Protein AF-A0A2S9I724-F1 (afdb_monomer_lite)

pLDDT: mean 79.84, std 18.42, range [38.12, 97.69]

Secondary structure (DSSP, 8-state):
----------TT---------------EEGGGTTEETTSHHHHHHHHHHHHHHHHHHHHHHHHHHHHHHHHHHTTPPPSSPPSS-HHHHHHHHHHHHTT--HHHHHHHTT--HHHHHHHHHHHH-TT---

Structure (mmCIF, N/CA/C/O backbone):
data_AF-A0A2S9I724-F1
#
_entry.id   AF-A0A2S9I724-F1
#
loop_
_atom_site.group_PDB
_atom_site.id
_atom_site.type_symbol
_atom_site.label_atom_id
_atom_site.label_alt_id
_atom_site.label_comp_id
_atom_site.label_asym_id
_atom_site.label_entity_id
_atom_site.label_seq_id
_atom_site.pdbx_PDB_ins_code
_atom_site.Cartn_x
_atom_site.Cartn_y
_atom_site.Cartn_z
_atom_site.occupancy
_atom_site.B_iso_or_equiv
_atom_site.auth_seq_id
_atom_site.auth_comp_id
_atom_site.auth_asym_id
_atom_site.auth_atom_id
_atom_site.pdbx_PDB_model_num
ATOM 1 N N . MET A 1 1 ? 25.146 -3.369 14.405 1.00 38.12 1 MET A N 1
ATOM 2 C CA . MET A 1 1 ? 24.848 -4.054 13.124 1.00 38.12 1 MET A CA 1
ATOM 3 C C . MET A 1 1 ? 24.434 -5.497 13.399 1.00 38.12 1 MET A C 1
ATOM 5 O O . MET A 1 1 ? 25.282 -6.306 13.752 1.00 38.12 1 MET A O 1
ATOM 9 N N . ARG A 1 2 ? 23.137 -5.827 13.327 1.00 38.75 2 ARG A N 1
ATOM 10 C CA . ARG A 1 2 ? 22.658 -7.207 13.529 1.00 38.75 2 ARG A CA 1
ATOM 11 C C . ARG A 1 2 ? 22.762 -7.972 12.205 1.00 38.75 2 ARG A C 1
ATOM 13 O O . ARG A 1 2 ? 22.080 -7.621 11.250 1.00 38.75 2 ARG A O 1
ATOM 20 N N . ARG A 1 3 ? 23.627 -8.993 12.152 1.00 43.59 3 ARG A N 1
ATOM 21 C CA . ARG A 1 3 ? 23.709 -9.961 11.045 1.00 43.59 3 ARG A CA 1
ATOM 22 C C . ARG A 1 3 ? 22.379 -10.716 10.966 1.00 43.59 3 ARG A C 1
ATOM 24 O O . ARG A 1 3 ? 22.058 -11.480 11.872 1.00 43.59 3 ARG A O 1
ATOM 31 N N . GLY A 1 4 ? 21.597 -10.459 9.922 1.00 41.62 4 GLY A N 1
ATOM 32 C CA . GLY A 1 4 ? 20.401 -11.238 9.617 1.00 41.62 4 GLY A CA 1
ATOM 33 C C . GLY A 1 4 ? 20.806 -12.615 9.100 1.00 41.62 4 GLY A C 1
ATOM 34 O O . GLY A 1 4 ? 21.529 -12.711 8.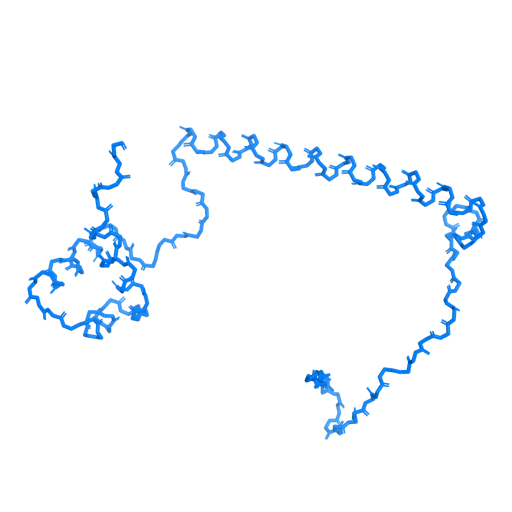114 1.00 41.62 4 GLY A O 1
ATOM 35 N N . TYR A 1 5 ? 20.360 -13.673 9.771 1.00 44.31 5 TYR A N 1
ATOM 36 C CA . TYR A 1 5 ? 20.476 -15.044 9.281 1.00 44.31 5 TYR A CA 1
ATOM 37 C C . TYR A 1 5 ? 19.108 -15.466 8.747 1.00 44.31 5 TYR A C 1
ATOM 39 O O . TYR A 1 5 ? 18.130 -15.465 9.493 1.00 44.31 5 TYR A O 1
ATOM 47 N N . LEU A 1 6 ? 19.033 -15.820 7.465 1.00 48.34 6 LEU A N 1
ATOM 48 C CA . LEU A 1 6 ? 17.847 -16.423 6.862 1.00 48.34 6 LEU A CA 1
ATOM 49 C C . LEU A 1 6 ? 18.029 -17.946 6.903 1.00 48.34 6 LEU A C 1
ATOM 51 O O . LEU A 1 6 ? 18.913 -18.498 6.250 1.00 48.34 6 LEU A O 1
ATOM 55 N N . LEU A 1 7 ? 17.237 -18.619 7.739 1.00 41.03 7 LEU A N 1
ATOM 56 C CA . LEU A 1 7 ? 17.224 -20.076 7.864 1.00 41.03 7 LEU A CA 1
ATOM 57 C C . LEU A 1 7 ? 16.339 -20.661 6.758 1.00 41.03 7 LEU A C 1
ATOM 59 O O . LEU A 1 7 ? 15.123 -20.722 6.908 1.00 41.03 7 LEU A O 1
ATOM 63 N N . ALA A 1 8 ? 16.941 -21.114 5.661 1.00 48.66 8 ALA A N 1
ATOM 64 C CA . ALA A 1 8 ? 16.270 -22.010 4.725 1.00 48.66 8 ALA A CA 1
ATOM 65 C C . ALA A 1 8 ? 16.556 -23.463 5.140 1.00 48.66 8 ALA A C 1
ATOM 67 O O . ALA A 1 8 ? 17.709 -23.891 5.185 1.00 48.66 8 ALA A O 1
ATOM 68 N N . SER A 1 9 ? 15.502 -24.205 5.485 1.00 42.81 9 SER A N 1
ATOM 69 C CA . SER A 1 9 ? 15.565 -25.626 5.834 1.00 42.81 9 SER A CA 1
ATOM 70 C C . SER A 1 9 ? 15.381 -26.464 4.573 1.00 42.81 9 SER A C 1
ATOM 72 O O . SER A 1 9 ? 14.294 -26.476 4.005 1.00 42.81 9 SER A O 1
ATOM 74 N N . GLN A 1 10 ? 16.420 -27.179 4.144 1.00 49.91 10 GLN A N 1
ATOM 75 C CA . GLN A 1 10 ? 16.261 -28.342 3.273 1.00 49.91 10 GLN A CA 1
ATOM 76 C C . GLN A 1 10 ? 17.093 -29.501 3.834 1.00 49.91 10 GLN A C 1
ATOM 78 O O . GLN A 1 10 ? 18.269 -29.334 4.150 1.00 49.91 10 GLN A O 1
ATOM 83 N N . ASN A 1 11 ? 16.457 -30.667 3.987 1.00 46.72 11 ASN A N 1
ATOM 84 C CA . ASN A 1 11 ? 17.057 -31.937 4.419 1.00 46.72 11 ASN A CA 1
ATOM 85 C C . ASN A 1 11 ? 17.754 -31.940 5.794 1.00 46.72 11 ASN A C 1
ATOM 87 O O . ASN A 1 11 ? 18.842 -32.492 5.945 1.00 46.72 11 ASN A O 1
ATOM 91 N N . GLY A 1 12 ? 17.126 -31.345 6.816 1.00 51.19 12 GLY A N 1
ATOM 92 C CA . GLY A 1 12 ? 17.450 -31.606 8.231 1.00 51.19 12 GLY A CA 1
ATOM 93 C C . GLY A 1 12 ? 18.840 -31.170 8.720 1.00 51.19 12 GLY A C 1
ATOM 94 O O . GLY A 1 12 ? 19.155 -31.355 9.892 1.00 51.19 12 GLY A O 1
ATOM 95 N N . LYS A 1 13 ? 19.668 -30.554 7.870 1.00 43.78 13 LYS A N 1
ATOM 96 C CA . LYS A 1 13 ? 20.995 -30.036 8.225 1.00 43.78 13 LYS A CA 1
ATOM 97 C C . LYS A 1 13 ? 20.995 -28.514 8.092 1.00 43.78 13 LYS A C 1
ATOM 99 O O . LYS A 1 13 ? 20.861 -27.971 6.999 1.00 43.78 13 LYS A O 1
ATOM 104 N N . LYS A 1 14 ? 21.148 -27.802 9.215 1.00 42.75 14 LYS A N 1
ATOM 105 C CA . LYS A 1 14 ? 21.319 -26.340 9.236 1.00 42.75 14 LYS A CA 1
ATOM 106 C C . LYS A 1 14 ? 22.714 -25.979 8.710 1.00 42.75 14 LYS A C 1
ATOM 108 O O . LYS A 1 14 ? 23.644 -25.813 9.492 1.00 42.75 14 LYS A O 1
ATOM 113 N N . GLN A 1 15 ? 22.878 -25.861 7.393 1.00 53.09 15 GLN A N 1
ATOM 114 C CA . GLN A 1 15 ? 24.088 -25.283 6.802 1.00 53.09 15 GLN A CA 1
ATOM 115 C C . GLN A 1 15 ? 23.904 -23.767 6.643 1.00 53.09 15 GLN A C 1
ATOM 117 O O . GLN A 1 15 ? 23.194 -23.303 5.752 1.00 53.09 15 GLN A O 1
ATOM 122 N N . GLY A 1 16 ? 24.558 -22.982 7.501 1.00 43.94 16 GLY A N 1
ATOM 123 C CA . GLY A 1 16 ? 24.696 -21.541 7.303 1.00 43.94 16 GLY A CA 1
ATOM 124 C C . GLY A 1 16 ? 25.626 -21.270 6.125 1.00 43.94 16 GLY A C 1
ATOM 125 O O . GLY A 1 16 ? 26.841 -21.248 6.295 1.00 43.94 16 GLY A O 1
ATOM 126 N N . ARG A 1 17 ? 25.077 -21.089 4.921 1.00 51.09 17 ARG A N 1
ATOM 127 C CA . ARG A 1 17 ? 25.855 -20.578 3.789 1.00 51.09 17 ARG A CA 1
ATOM 128 C C . ARG A 1 17 ? 25.886 -19.058 3.885 1.00 51.09 17 ARG A C 1
ATOM 130 O O . ARG A 1 17 ? 24.862 -18.399 3.736 1.00 51.09 17 ARG A O 1
ATOM 137 N N . THR A 1 18 ? 27.061 -18.509 4.166 1.00 55.97 18 THR A N 1
ATOM 138 C CA . THR A 1 18 ? 27.340 -17.095 3.929 1.00 55.97 18 THR A CA 1
ATOM 139 C C . THR A 1 18 ? 27.139 -16.825 2.438 1.00 55.97 18 THR A C 1
ATOM 141 O O . THR A 1 18 ? 27.606 -17.588 1.590 1.00 55.97 18 THR A O 1
ATOM 144 N N . CYS A 1 19 ? 26.393 -15.775 2.099 1.00 51.44 19 CYS A N 1
ATOM 145 C CA . CYS A 1 19 ? 26.298 -15.303 0.725 1.00 51.44 19 CYS A CA 1
ATOM 146 C C . CYS A 1 19 ? 27.706 -14.893 0.269 1.00 51.44 19 CYS A C 1
ATOM 148 O O . CYS A 1 19 ? 28.250 -13.881 0.711 1.00 51.44 19 CYS A O 1
ATOM 150 N N . ARG A 1 20 ? 28.330 -15.731 -0.563 1.00 55.19 20 ARG A N 1
ATOM 151 C CA . ARG A 1 20 ? 29.563 -15.391 -1.274 1.00 55.19 20 ARG A CA 1
ATOM 152 C C . ARG A 1 20 ? 29.224 -14.205 -2.188 1.00 55.19 20 ARG A C 1
ATOM 154 O O . ARG A 1 20 ? 28.181 -14.282 -2.841 1.00 55.19 20 ARG A O 1
ATOM 161 N N . PRO A 1 21 ? 30.023 -13.124 -2.237 1.00 49.59 21 PRO A N 1
ATOM 162 C CA . PRO A 1 21 ? 29.800 -12.080 -3.227 1.00 49.59 21 PRO A CA 1
ATOM 163 C C . PRO A 1 21 ? 29.902 -12.746 -4.599 1.00 49.59 21 PRO A C 1
ATOM 165 O O . PRO A 1 21 ? 30.939 -13.318 -4.941 1.00 49.59 21 PRO A O 1
ATOM 168 N N . ALA A 1 22 ? 28.783 -12.783 -5.322 1.00 54.41 22 ALA A N 1
ATOM 169 C CA . ALA A 1 22 ? 28.771 -13.264 -6.689 1.00 54.41 22 ALA A CA 1
ATOM 170 C C . ALA A 1 22 ? 29.719 -12.369 -7.495 1.00 54.41 22 ALA A C 1
ATOM 172 O O . ALA A 1 22 ? 29.687 -11.145 -7.357 1.00 54.41 22 ALA A O 1
ATOM 173 N N . GLY A 1 23 ? 30.599 -12.996 -8.277 1.00 57.78 23 GLY A N 1
ATOM 174 C CA . GLY A 1 23 ? 31.406 -12.293 -9.267 1.00 57.78 23 GLY A CA 1
ATOM 175 C C . GLY A 1 23 ? 30.521 -11.541 -10.263 1.00 57.78 23 GLY A C 1
ATOM 176 O O . GLY A 1 23 ? 29.301 -11.700 -10.270 1.00 57.78 23 GLY A O 1
ATOM 177 N N . GLN A 1 24 ? 31.153 -10.704 -11.082 1.00 53.56 24 GLN A N 1
ATOM 178 C CA . GLN A 1 24 ? 30.493 -9.897 -12.109 1.00 53.56 24 GLN A CA 1
ATOM 179 C C . GLN A 1 24 ? 29.546 -10.775 -12.940 1.00 53.56 24 GLN A C 1
ATOM 181 O O . GLN A 1 24 ? 29.986 -11.709 -13.606 1.00 53.56 24 GLN A O 1
ATOM 186 N N . ALA A 1 25 ? 28.243 -10.514 -12.831 1.00 65.94 25 ALA A N 1
ATOM 187 C CA . ALA A 1 25 ? 27.233 -11.192 -13.625 1.00 65.94 25 ALA A CA 1
ATOM 188 C C . ALA A 1 25 ? 27.121 -10.479 -14.975 1.00 65.94 25 ALA A C 1
ATOM 190 O O . ALA A 1 25 ? 26.886 -9.270 -15.036 1.00 65.94 25 ALA A O 1
ATOM 191 N N . GLU A 1 26 ? 27.309 -11.233 -16.050 1.00 64.62 26 GLU A N 1
ATOM 192 C CA . GLU A 1 26 ? 27.097 -10.767 -17.415 1.00 64.62 26 GLU A CA 1
ATOM 193 C C . GLU A 1 26 ? 25.622 -10.970 -17.778 1.00 64.62 26 GLU A C 1
ATOM 195 O O . GLU A 1 26 ? 25.070 -12.054 -17.572 1.00 64.62 26 GLU A O 1
ATOM 200 N N . LEU A 1 27 ? 24.956 -9.908 -18.242 1.00 75.12 27 LEU A N 1
ATOM 201 C CA . LEU A 1 27 ? 23.529 -9.919 -18.561 1.00 75.12 27 LEU A CA 1
ATOM 202 C C . LEU A 1 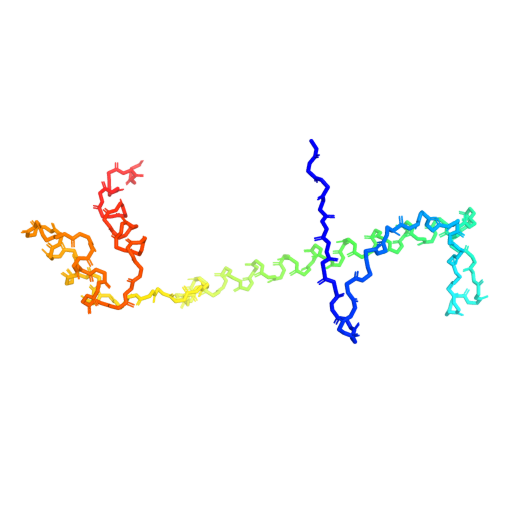27 ? 23.368 -9.754 -20.074 1.00 75.12 27 LEU A C 1
ATOM 204 O O . LEU A 1 27 ? 23.540 -8.659 -20.603 1.00 75.12 27 LEU A O 1
ATOM 208 N N . SER A 1 28 ? 23.019 -10.837 -20.766 1.00 81.06 28 SER A N 1
ATOM 209 C CA . SER A 1 28 ? 22.715 -10.813 -22.200 1.00 81.06 28 SER A CA 1
ATOM 210 C C . SER A 1 28 ? 21.219 -11.001 -22.428 1.00 81.06 28 SER A C 1
ATOM 212 O O . SER A 1 28 ? 20.600 -11.920 -21.883 1.00 81.06 28 SER A O 1
ATOM 214 N N . CYS A 1 29 ? 20.623 -10.124 -23.236 1.00 77.75 29 CYS A N 1
ATOM 215 C CA . CYS A 1 29 ? 19.230 -10.250 -23.643 1.00 77.75 29 CYS A CA 1
ATOM 216 C C . CYS A 1 29 ? 19.136 -11.012 -24.969 1.00 77.75 29 CYS A C 1
ATOM 218 O O . CYS A 1 29 ? 19.367 -10.454 -26.043 1.00 77.75 29 CYS A O 1
ATOM 220 N N . LEU A 1 30 ? 18.745 -12.288 -24.904 1.00 85.69 30 LEU A N 1
ATOM 221 C CA . LEU A 1 30 ? 18.616 -13.152 -26.086 1.00 85.69 30 LEU A CA 1
ATOM 222 C C . LEU A 1 30 ? 17.582 -12.623 -27.095 1.00 85.69 30 LEU A C 1
ATOM 224 O O . LEU A 1 30 ? 17.780 -12.741 -28.300 1.00 85.69 30 LEU A O 1
ATOM 228 N N . ALA A 1 31 ? 16.510 -11.992 -26.608 1.00 83.06 31 ALA A N 1
ATOM 229 C CA . ALA A 1 31 ? 15.449 -11.439 -27.450 1.00 83.06 31 ALA A CA 1
ATOM 230 C C . ALA A 1 31 ? 15.892 -10.204 -28.258 1.00 83.06 31 ALA A C 1
ATOM 232 O O . ALA A 1 31 ? 15.323 -9.926 -29.308 1.00 83.06 31 ALA A O 1
ATOM 233 N N . LEU A 1 32 ? 16.928 -9.490 -27.804 1.00 78.56 32 LEU A N 1
ATOM 234 C CA . LEU A 1 32 ? 17.513 -8.337 -28.499 1.00 78.56 32 LEU A CA 1
ATOM 235 C C . LEU A 1 32 ? 18.733 -8.742 -29.342 1.00 78.56 32 LEU A C 1
ATOM 237 O O . LEU A 1 32 ? 19.691 -7.984 -29.463 1.00 78.56 32 LEU A O 1
ATOM 241 N N . GLY A 1 33 ? 18.731 -9.964 -29.883 1.00 81.62 33 GLY A N 1
ATOM 242 C CA . GLY A 1 33 ? 19.833 -10.476 -30.700 1.00 81.62 33 GLY A CA 1
ATOM 243 C C . GLY A 1 33 ? 21.100 -10.803 -29.904 1.00 81.62 33 GLY A C 1
ATOM 244 O O . GLY A 1 33 ? 22.193 -10.744 -30.457 1.00 81.62 33 GLY A O 1
ATOM 245 N N . GLY A 1 34 ? 20.971 -11.127 -28.612 1.00 80.44 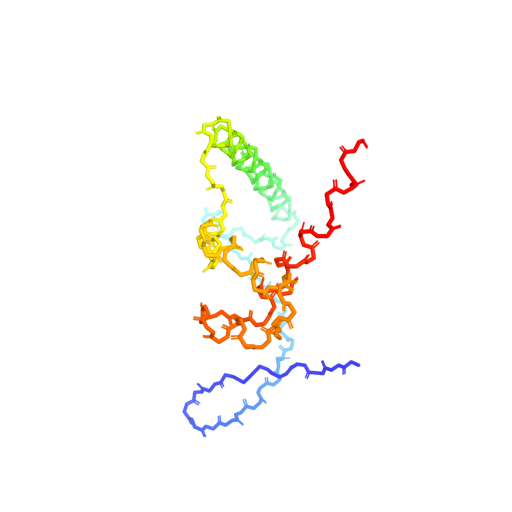34 GLY A N 1
ATOM 246 C CA . GLY A 1 34 ? 22.112 -11.460 -27.751 1.00 80.44 34 GLY A CA 1
ATOM 247 C C . GLY A 1 34 ? 22.903 -10.246 -27.257 1.00 80.44 34 GLY A C 1
ATOM 248 O O . GLY A 1 34 ? 24.051 -10.394 -26.843 1.00 80.44 34 GLY A O 1
ATOM 249 N N . LEU A 1 35 ? 22.298 -9.054 -27.284 1.00 82.81 35 LEU A N 1
ATOM 250 C CA . LEU A 1 35 ? 22.902 -7.812 -26.805 1.00 82.81 35 LEU A CA 1
ATOM 251 C C . LEU A 1 35 ? 23.386 -7.943 -25.351 1.00 82.81 35 LEU A C 1
ATOM 253 O O . LEU A 1 35 ? 22.595 -8.258 -24.457 1.00 82.81 35 LEU A O 1
ATOM 257 N N . ASP A 1 36 ? 24.663 -7.630 -25.119 1.00 84.75 36 ASP A N 1
ATOM 258 C CA . ASP A 1 36 ? 25.215 -7.452 -23.775 1.00 84.75 36 ASP A CA 1
ATOM 259 C C . ASP A 1 36 ? 24.744 -6.119 -23.179 1.00 84.75 36 ASP A C 1
ATOM 261 O O . ASP A 1 36 ? 25.023 -5.034 -23.703 1.00 84.75 36 ASP A O 1
ATOM 265 N N . LEU A 1 37 ? 24.033 -6.204 -22.060 1.00 81.94 37 LEU A N 1
ATOM 266 C CA . LEU A 1 37 ? 23.449 -5.065 -21.361 1.00 81.94 37 LEU A CA 1
ATOM 267 C C . LEU A 1 37 ? 24.468 -4.328 -20.479 1.00 81.94 37 LEU A C 1
ATOM 269 O O . LEU A 1 37 ? 24.202 -3.202 -20.057 1.00 81.94 37 LEU A O 1
ATOM 273 N N . ASN A 1 38 ? 25.648 -4.916 -20.246 1.00 83.56 38 ASN A N 1
ATOM 274 C CA . ASN A 1 38 ? 26.765 -4.240 -19.582 1.00 83.56 38 ASN A CA 1
ATOM 275 C C . ASN A 1 38 ? 27.583 -3.357 -20.541 1.00 83.56 38 ASN A C 1
ATOM 277 O O . ASN A 1 38 ? 28.308 -2.463 -20.082 1.00 83.56 38 ASN A O 1
ATOM 281 N N . SER A 1 39 ? 27.435 -3.552 -21.855 1.00 86.50 39 SER A N 1
ATOM 282 C CA . SER A 1 39 ? 28.049 -2.712 -22.885 1.00 86.50 39 SER A CA 1
ATOM 283 C C . SER A 1 39 ? 27.539 -1.262 -22.839 1.00 86.50 39 SER A C 1
ATOM 285 O O . SER A 1 39 ? 26.462 -0.969 -22.319 1.00 86.50 39 SER A O 1
ATOM 287 N N . ALA A 1 40 ? 28.298 -0.316 -23.406 1.00 86.69 40 ALA A N 1
ATOM 288 C CA . ALA A 1 40 ? 27.888 1.093 -23.458 1.00 86.69 40 ALA A CA 1
ATOM 289 C C . ALA A 1 40 ? 26.547 1.294 -24.197 1.00 86.69 40 ALA A C 1
ATOM 291 O O . ALA A 1 40 ? 25.708 2.068 -23.740 1.00 86.69 40 ALA A O 1
ATOM 292 N N . ALA A 1 41 ? 26.318 0.554 -25.287 1.00 86.19 41 ALA A N 1
ATOM 293 C CA . ALA A 1 41 ? 25.047 0.559 -26.013 1.00 86.19 41 ALA A CA 1
ATOM 294 C C . ALA A 1 41 ? 23.919 -0.107 -25.203 1.00 86.19 41 ALA A C 1
ATOM 296 O O . ALA A 1 41 ? 22.806 0.417 -25.138 1.00 86.19 41 ALA A O 1
ATOM 297 N N . GLY A 1 42 ? 24.224 -1.218 -24.523 1.00 87.94 42 GLY A N 1
ATOM 298 C CA . GLY A 1 42 ? 23.304 -1.912 -23.625 1.00 87.94 42 GLY A CA 1
ATOM 299 C C . GLY A 1 42 ? 22.803 -1.029 -22.484 1.00 87.94 42 GLY A C 1
ATOM 300 O O . GLY A 1 42 ? 21.605 -0.993 -22.216 1.00 87.94 42 GLY A O 1
ATOM 301 N N . LYS A 1 43 ? 23.687 -0.227 -21.882 1.00 87.56 43 LYS A N 1
ATOM 302 C CA . LYS A 1 43 ? 23.323 0.731 -20.827 1.00 87.56 43 LYS A CA 1
ATOM 303 C C . LYS A 1 43 ? 22.313 1.774 -21.297 1.00 87.56 43 LYS A C 1
ATOM 305 O O . LYS A 1 43 ? 21.364 2.047 -20.570 1.00 87.56 43 LYS A O 1
ATOM 310 N N . ILE A 1 44 ? 22.481 2.323 -22.501 1.00 91.75 44 ILE A N 1
ATOM 311 C CA . ILE A 1 44 ? 21.538 3.303 -23.064 1.00 91.75 44 ILE A CA 1
ATOM 312 C C . ILE A 1 44 ? 20.167 2.653 -23.276 1.00 91.75 44 ILE A C 1
ATOM 314 O O . ILE A 1 44 ? 19.147 3.208 -22.877 1.00 91.75 44 ILE A O 1
ATOM 318 N N . ILE A 1 45 ? 20.134 1.450 -23.850 1.00 90.19 45 ILE A N 1
ATOM 319 C CA . ILE A 1 45 ? 18.881 0.717 -24.078 1.00 90.19 45 ILE A CA 1
ATOM 320 C C . ILE A 1 45 ? 18.186 0.406 -22.747 1.00 90.19 45 ILE A C 1
ATOM 322 O O . ILE A 1 45 ? 16.983 0.621 -22.618 1.00 90.19 45 ILE A O 1
ATOM 326 N N . MET A 1 46 ? 18.940 -0.016 -21.730 1.00 89.44 46 MET A N 1
ATOM 327 C CA . MET A 1 46 ? 18.404 -0.242 -20.386 1.00 89.44 46 MET A CA 1
ATOM 328 C C . MET A 1 46 ? 17.841 1.039 -19.768 1.00 89.44 46 MET A C 1
ATOM 330 O O . MET A 1 46 ? 16.784 0.988 -19.149 1.00 89.44 46 MET A O 1
ATOM 334 N N . GLN A 1 47 ? 18.491 2.190 -19.962 1.00 92.69 47 GLN A N 1
ATOM 335 C CA . GLN A 1 47 ? 17.974 3.479 -19.490 1.00 92.69 47 GLN A CA 1
ATOM 336 C C . GLN A 1 47 ? 16.653 3.849 -20.165 1.00 92.69 47 GLN A C 1
ATOM 338 O O . GLN A 1 47 ? 15.719 4.259 -19.480 1.00 92.69 47 GLN A O 1
ATOM 343 N N . VAL A 1 48 ? 16.546 3.663 -21.482 1.00 94.38 48 VAL A N 1
ATOM 344 C CA . VAL A 1 48 ? 15.303 3.927 -22.220 1.00 94.38 48 VAL A CA 1
ATOM 345 C C . VAL A 1 48 ? 14.183 3.005 -21.743 1.00 94.38 48 VAL A C 1
ATOM 347 O O . VAL A 1 48 ? 13.094 3.478 -21.432 1.00 94.38 48 VAL A O 1
ATOM 350 N N . ILE A 1 49 ? 14.448 1.701 -21.627 1.00 92.50 49 ILE A N 1
ATOM 351 C CA . ILE A 1 49 ? 13.453 0.731 -21.150 1.00 92.50 49 ILE A CA 1
ATOM 352 C C . ILE A 1 49 ? 13.046 1.042 -19.705 1.00 92.50 49 ILE A C 1
ATOM 354 O O . ILE A 1 49 ? 11.864 0.972 -19.383 1.00 92.50 49 ILE A O 1
ATOM 358 N N . SER A 1 50 ? 13.993 1.435 -18.849 1.00 94.81 50 SER A N 1
ATOM 359 C CA . SER A 1 50 ? 13.699 1.853 -17.475 1.00 94.81 50 SER A CA 1
ATOM 360 C C . SER A 1 50 ? 12.792 3.082 -17.447 1.00 94.81 50 SER A C 1
ATOM 362 O O . SER A 1 50 ? 11.810 3.088 -16.712 1.00 94.81 50 SER A O 1
ATOM 364 N N . ALA A 1 51 ? 13.066 4.089 -18.281 1.00 97.25 51 ALA A N 1
ATOM 365 C CA . ALA A 1 51 ? 12.238 5.290 -18.372 1.00 97.25 51 ALA A CA 1
ATOM 366 C C . ALA A 1 51 ? 10.812 4.971 -18.854 1.00 97.25 51 ALA A C 1
ATOM 368 O O . ALA A 1 51 ? 9.840 5.490 -18.307 1.00 97.25 51 ALA A O 1
ATOM 369 N N . VAL A 1 52 ? 10.668 4.077 -19.838 1.00 97.38 52 VAL A N 1
ATOM 370 C CA . VAL A 1 52 ? 9.350 3.610 -20.302 1.00 97.38 52 VAL A CA 1
ATOM 371 C C . VAL A 1 52 ? 8.623 2.838 -19.199 1.00 97.38 52 VAL A C 1
ATOM 373 O O . VAL A 1 52 ? 7.443 3.084 -18.958 1.00 97.38 52 VAL A O 1
ATOM 376 N N . ALA A 1 53 ? 9.319 1.952 -18.485 1.00 96.81 53 ALA A N 1
ATOM 377 C CA . ALA A 1 53 ? 8.738 1.187 -17.385 1.00 96.81 53 ALA A CA 1
ATOM 378 C C . ALA A 1 53 ? 8.257 2.092 -16.236 1.00 96.81 53 ALA A C 1
ATOM 380 O O . ALA A 1 53 ? 7.206 1.841 -15.644 1.00 96.81 53 ALA A O 1
ATOM 381 N N . GLU A 1 54 ? 9.001 3.155 -15.924 1.00 96.56 54 GLU A N 1
ATOM 382 C CA . GLU A 1 54 ? 8.595 4.163 -14.940 1.00 96.56 54 GLU A CA 1
ATOM 383 C C . GLU A 1 54 ? 7.343 4.920 -15.392 1.00 96.56 54 GLU A C 1
ATOM 385 O O . GLU A 1 54 ? 6.379 5.006 -14.632 1.00 96.56 54 GLU A O 1
ATOM 390 N N . PHE A 1 55 ? 7.309 5.370 -16.646 1.00 97.19 55 PHE A N 1
ATOM 391 C CA . PHE A 1 55 ? 6.147 6.047 -17.219 1.00 97.19 55 PHE A CA 1
ATOM 392 C C . PHE A 1 55 ? 4.878 5.177 -17.188 1.00 97.19 55 PHE A C 1
ATOM 394 O O . PHE A 1 55 ? 3.811 5.632 -16.771 1.00 97.19 55 PHE A O 1
ATOM 401 N N . GLU A 1 56 ? 4.975 3.903 -17.575 1.00 97.69 56 GLU A N 1
ATOM 402 C CA . GLU A 1 56 ? 3.837 2.978 -17.520 1.00 97.69 56 GLU A CA 1
ATOM 403 C C . GLU A 1 56 ? 3.352 2.736 -16.087 1.00 97.69 56 GLU A C 1
ATOM 405 O O . GLU A 1 56 ? 2.142 2.673 -15.836 1.00 97.69 56 GLU A O 1
ATOM 410 N N . LYS A 1 57 ? 4.283 2.627 -15.131 1.00 96.94 57 LYS A N 1
ATOM 411 C CA . LYS A 1 57 ? 3.950 2.496 -13.710 1.00 96.94 57 LYS A CA 1
ATOM 412 C C . LYS A 1 57 ? 3.159 3.709 -13.226 1.00 96.94 57 LYS A C 1
ATOM 414 O O . LYS A 1 57 ? 2.159 3.534 -12.528 1.00 96.94 57 LYS A O 1
ATOM 419 N N . ASP A 1 58 ? 3.568 4.912 -13.607 1.00 97.19 58 ASP A N 1
ATOM 420 C CA . ASP A 1 58 ? 2.895 6.142 -13.194 1.00 97.19 58 ASP A CA 1
ATOM 421 C C . ASP A 1 58 ? 1.480 6.231 -13.789 1.00 97.19 58 ASP A C 1
ATOM 423 O O . ASP A 1 58 ? 0.520 6.488 -13.057 1.00 97.19 58 ASP A O 1
ATOM 427 N N . LEU A 1 59 ? 1.293 5.848 -15.057 1.00 97.25 59 LEU A N 1
ATOM 428 C CA . LEU A 1 59 ? -0.043 5.737 -15.662 1.00 97.25 59 LEU A CA 1
ATOM 429 C C . LEU A 1 59 ? -0.950 4.718 -14.948 1.00 97.25 59 LEU A C 1
ATOM 431 O O . LEU A 1 59 ? -2.157 4.938 -14.795 1.00 97.25 59 LEU A O 1
ATOM 435 N N . LEU A 1 60 ? -0.407 3.579 -14.506 1.00 96.75 60 LEU A N 1
ATOM 436 C CA . LEU A 1 60 ? -1.171 2.590 -13.734 1.00 96.75 60 LEU A CA 1
ATOM 437 C C . LEU A 1 60 ? -1.598 3.137 -12.367 1.00 96.75 60 LEU A C 1
ATOM 439 O O . LEU A 1 60 ? -2.716 2.872 -11.905 1.00 96.75 60 LEU A O 1
ATOM 443 N N . ILE A 1 61 ? -0.726 3.916 -11.730 1.00 97.25 61 ILE A N 1
ATOM 444 C CA . ILE A 1 61 ? -1.008 4.581 -10.460 1.00 97.25 61 ILE A CA 1
ATOM 445 C C . ILE A 1 61 ? -2.145 5.595 -10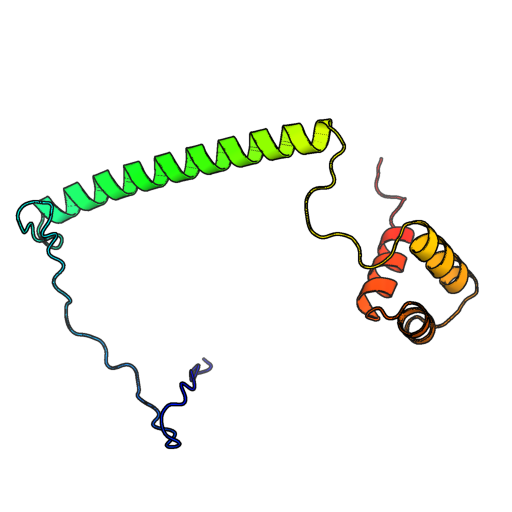.637 1.00 97.25 61 ILE A C 1
ATOM 447 O O . ILE A 1 61 ? -3.120 5.550 -9.882 1.00 97.25 61 ILE A O 1
ATOM 451 N N . GLU A 1 62 ? -2.084 6.447 -11.662 1.00 96.25 62 GLU A N 1
ATOM 452 C CA . GLU A 1 62 ? -3.138 7.423 -11.969 1.00 96.25 62 GLU A CA 1
ATOM 453 C C . GLU A 1 62 ? -4.502 6.756 -12.184 1.00 96.25 62 GLU A C 1
ATOM 455 O O . GLU A 1 62 ? -5.508 7.161 -11.591 1.00 96.25 62 GLU A O 1
ATOM 460 N N . ARG A 1 63 ? -4.541 5.668 -12.964 1.00 96.88 63 ARG A N 1
ATOM 461 C CA . ARG A 1 63 ? -5.771 4.884 -13.173 1.00 96.88 63 ARG A CA 1
ATOM 462 C C . ARG A 1 63 ? -6.318 4.317 -11.869 1.00 96.88 63 ARG A C 1
ATOM 464 O O . ARG A 1 63 ? -7.527 4.355 -11.640 1.00 96.88 63 ARG A O 1
ATOM 471 N N . THR A 1 64 ? -5.440 3.820 -11.001 1.00 95.69 64 THR A N 1
ATOM 472 C CA . THR A 1 64 ? -5.832 3.286 -9.692 1.00 95.69 64 THR A CA 1
ATOM 473 C C . THR A 1 64 ? -6.442 4.381 -8.821 1.00 95.69 64 THR A C 1
ATOM 475 O O . THR A 1 64 ? -7.495 4.166 -8.220 1.00 95.69 64 THR A O 1
ATOM 478 N N . TYR A 1 65 ? -5.846 5.576 -8.791 1.00 94.88 65 TYR A N 1
ATOM 479 C CA . TYR A 1 65 ? -6.395 6.713 -8.053 1.00 94.88 65 TYR A CA 1
ATOM 480 C C . TYR A 1 65 ? -7.755 7.160 -8.587 1.00 94.88 65 TYR A C 1
ATOM 482 O O . TYR A 1 65 ? -8.666 7.378 -7.790 1.00 94.88 65 TYR A O 1
ATOM 490 N N . SER A 1 66 ? -7.922 7.231 -9.908 1.00 94.56 66 SER A N 1
ATOM 491 C CA . SER A 1 66 ? -9.207 7.554 -10.540 1.00 94.56 66 SER A CA 1
ATOM 492 C C . SER A 1 66 ? -10.296 6.527 -10.194 1.00 94.56 66 SER A C 1
ATOM 494 O O . SER A 1 66 ? -11.413 6.883 -9.799 1.00 94.56 66 SER A O 1
ATOM 496 N N . GLY A 1 67 ? -9.954 5.235 -10.234 1.00 93.19 67 GLY A N 1
ATOM 497 C CA . GLY A 1 67 ? -10.857 4.158 -9.828 1.00 93.19 67 GLY A CA 1
ATOM 498 C C . GLY A 1 67 ? -11.227 4.228 -8.344 1.00 93.19 67 GLY A C 1
ATOM 499 O O . GLY A 1 67 ? -12.397 4.092 -7.984 1.00 93.19 67 GLY A O 1
ATOM 500 N N . LEU A 1 68 ? -10.252 4.507 -7.475 1.00 93.62 68 LEU A N 1
ATOM 501 C CA . LEU A 1 68 ? -10.479 4.705 -6.044 1.00 93.62 68 LEU A CA 1
ATOM 502 C C . LEU A 1 68 ? -11.351 5.931 -5.762 1.00 93.62 68 LEU A C 1
ATOM 504 O O . LEU A 1 68 ? -12.232 5.853 -4.908 1.00 93.62 68 LEU A O 1
ATOM 508 N N . ALA A 1 69 ? -11.138 7.043 -6.467 1.00 91.69 69 ALA A N 1
ATOM 509 C CA . ALA A 1 69 ? -11.965 8.240 -6.350 1.00 91.69 69 ALA A CA 1
ATOM 510 C C . ALA A 1 69 ? -13.420 7.939 -6.736 1.00 91.69 69 ALA A C 1
ATOM 512 O O . ALA A 1 69 ? -14.327 8.238 -5.964 1.00 91.69 69 ALA A O 1
ATOM 513 N N . SER A 1 70 ? -13.629 7.241 -7.854 1.00 92.25 70 SER A N 1
ATOM 514 C CA . SER A 1 70 ? -14.958 6.814 -8.313 1.00 92.25 70 SER A CA 1
ATOM 515 C C . SER A 1 70 ? -15.637 5.839 -7.340 1.00 92.25 70 SER A C 1
ATOM 517 O O . SER A 1 70 ? -16.840 5.907 -7.102 1.00 92.25 70 SER A O 1
ATOM 519 N N . ALA A 1 71 ? -14.878 4.923 -6.731 1.00 90.50 71 ALA A N 1
ATOM 520 C CA . ALA A 1 71 ? -15.409 4.017 -5.714 1.00 90.50 71 ALA A CA 1
ATOM 521 C C . ALA A 1 71 ? -15.807 4.763 -4.430 1.00 90.50 71 ALA A C 1
ATOM 523 O O . ALA A 1 71 ? -16.843 4.452 -3.842 1.00 90.50 71 ALA A O 1
ATOM 524 N N . ARG A 1 72 ? -15.013 5.761 -4.018 1.00 88.69 72 ARG A N 1
ATOM 525 C CA . ARG A 1 72 ? -15.316 6.619 -2.864 1.00 88.69 72 ARG A CA 1
ATOM 526 C C . ARG A 1 72 ? -16.568 7.459 -3.099 1.00 88.69 72 ARG A C 1
ATOM 528 O O . ARG A 1 72 ? -17.407 7.508 -2.207 1.00 88.69 72 ARG A O 1
ATOM 535 N N . THR A 1 73 ? -16.729 8.072 -4.276 1.00 90.25 73 THR A N 1
ATOM 536 C CA . THR A 1 73 ? -17.940 8.850 -4.606 1.00 90.25 73 THR A CA 1
ATOM 537 C C . THR A 1 73 ? -19.182 7.967 -4.687 1.00 90.25 73 THR A C 1
ATOM 539 O O . THR A 1 73 ? -20.245 8.371 -4.229 1.00 90.25 73 THR A O 1
ATOM 542 N N . ALA A 1 74 ? -19.046 6.726 -5.160 1.00 91.06 74 ALA A N 1
ATOM 543 C CA . ALA A 1 74 ? -20.109 5.721 -5.112 1.00 91.06 74 ALA A CA 1
ATOM 544 C C . ALA A 1 74 ? -20.399 5.178 -3.692 1.00 91.06 74 ALA A C 1
ATOM 546 O O . ALA A 1 74 ? -21.203 4.258 -3.542 1.00 91.06 74 ALA A O 1
ATOM 547 N N . GLY A 1 75 ? -19.720 5.680 -2.654 1.00 86.62 75 GLY A N 1
ATOM 548 C CA . GLY A 1 75 ? -19.907 5.255 -1.265 1.00 86.62 75 GLY A CA 1
ATOM 549 C C . GLY A 1 75 ? -19.386 3.848 -0.957 1.00 86.62 75 GLY A C 1
ATOM 550 O O . GLY A 1 75 ? -19.674 3.300 0.109 1.00 86.62 75 GLY A O 1
ATOM 551 N N . LYS A 1 76 ? -18.612 3.232 -1.860 1.00 85.75 76 LYS A N 1
ATOM 552 C CA . LYS A 1 76 ? -18.017 1.916 -1.609 1.00 85.75 76 LYS A CA 1
ATOM 553 C C . LYS A 1 76 ? -16.865 2.056 -0.623 1.00 85.75 76 LYS A C 1
ATOM 555 O O . LYS A 1 76 ? -15.965 2.881 -0.782 1.00 85.75 76 LYS A O 1
ATOM 560 N N . ARG A 1 77 ? -16.858 1.190 0.390 1.00 82.12 77 ARG A N 1
ATOM 561 C CA . ARG A 1 77 ? -15.775 1.133 1.371 1.00 82.12 77 ARG A CA 1
ATOM 562 C C . ARG A 1 77 ? -14.497 0.616 0.711 1.00 82.12 77 ARG A C 1
ATOM 564 O O . ARG A 1 77 ? -14.454 -0.511 0.228 1.00 82.12 77 ARG A O 1
ATOM 571 N N . VAL A 1 78 ? -13.445 1.426 0.747 1.00 84.75 78 VAL A N 1
ATOM 572 C CA . VAL A 1 78 ? -12.106 1.041 0.291 1.00 84.75 78 VAL A CA 1
ATOM 573 C C . VAL A 1 78 ? -11.305 0.490 1.475 1.00 84.75 78 VAL A C 1
ATOM 575 O O . VAL A 1 78 ? -11.262 1.107 2.539 1.00 84.75 78 VAL A O 1
ATOM 578 N N . GLY A 1 79 ? -10.641 -0.653 1.287 1.00 87.31 79 GLY A N 1
ATOM 579 C CA . GLY A 1 79 ? -9.722 -1.242 2.267 1.00 87.31 79 GLY A CA 1
ATOM 580 C C . GLY A 1 79 ? -10.325 -2.351 3.133 1.00 87.31 79 GLY A C 1
ATOM 581 O O . GLY A 1 79 ? -11.405 -2.872 2.863 1.00 87.31 79 GLY A O 1
ATOM 582 N N . ARG A 1 80 ? -9.586 -2.753 4.176 1.00 88.69 80 ARG A N 1
ATOM 583 C CA . ARG A 1 80 ? -9.966 -3.884 5.035 1.00 88.69 80 ARG A CA 1
ATOM 584 C C . ARG A 1 80 ? -11.276 -3.582 5.792 1.00 88.69 80 ARG A C 1
ATOM 586 O O . ARG A 1 80 ? -11.404 -2.494 6.371 1.00 88.69 80 ARG A O 1
ATOM 593 N N . PRO A 1 81 ? -12.235 -4.524 5.844 1.00 86.44 81 PRO A N 1
ATOM 594 C CA . PRO A 1 81 ? -13.414 -4.369 6.688 1.00 86.44 81 PRO A CA 1
ATOM 595 C C . PRO A 1 81 ? -13.010 -4.258 8.169 1.00 86.44 81 PRO A C 1
ATOM 597 O O . PRO A 1 81 ? -11.976 -4.800 8.576 1.00 86.44 81 PRO A O 1
ATOM 600 N N . PRO A 1 82 ? -13.788 -3.528 8.984 1.00 87.00 82 PRO A N 1
ATOM 601 C CA . PRO A 1 82 ? -13.497 -3.397 10.400 1.00 87.00 82 PRO A CA 1
ATOM 602 C C . PRO A 1 82 ? -13.758 -4.746 11.080 1.00 87.00 82 PRO A C 1
ATOM 604 O O . PRO A 1 82 ? -14.609 -5.514 10.644 1.00 87.00 82 PRO A O 1
ATOM 607 N N . ALA A 1 83 ? -13.040 -5.030 12.165 1.00 85.81 83 ALA A N 1
ATOM 608 C CA . ALA A 1 83 ? -13.254 -6.263 12.925 1.00 85.81 83 ALA A CA 1
ATOM 609 C C . ALA A 1 83 ? -14.601 -6.292 13.674 1.00 85.81 83 ALA A C 1
ATOM 611 O O . ALA A 1 83 ? -15.038 -7.360 14.080 1.00 85.81 83 ALA A O 1
ATOM 612 N N . LEU A 1 84 ? -15.230 -5.128 13.868 1.00 86.88 84 LEU A N 1
ATOM 613 C CA . LEU A 1 84 ? -16.503 -4.966 14.567 1.00 86.88 84 LEU A CA 1
ATOM 614 C C . LEU A 1 84 ? -17.517 -4.297 13.642 1.00 86.88 84 LEU A C 1
ATOM 616 O O . LEU A 1 84 ? -17.192 -3.298 12.989 1.00 86.88 84 LEU A O 1
ATOM 620 N N . ASN A 1 85 ? -18.748 -4.804 13.650 1.00 89.88 85 ASN A N 1
ATOM 621 C CA . ASN A 1 85 ? -19.887 -4.156 13.004 1.00 89.88 85 ASN A CA 1
ATOM 622 C C . ASN A 1 85 ? -20.259 -2.850 13.723 1.00 89.88 85 ASN A C 1
ATOM 624 O O . ASN A 1 85 ? -19.821 -2.589 14.845 1.00 89.88 85 ASN A O 1
ATOM 628 N N . GLN A 1 86 ? -21.082 -2.013 13.088 1.00 87.25 86 GLN A N 1
ATOM 629 C CA . GLN A 1 86 ? -21.478 -0.719 13.657 1.00 87.25 86 GLN A CA 1
ATOM 630 C C . GLN A 1 86 ? -22.220 -0.872 14.994 1.00 87.25 86 GLN A C 1
ATOM 632 O O . GLN A 1 86 ? -21.912 -0.157 15.943 1.00 87.25 86 GLN A O 1
ATOM 637 N N . GLU A 1 87 ? -23.110 -1.858 15.105 1.00 89.94 87 GLU A N 1
ATOM 638 C CA . GLU A 1 87 ? -23.818 -2.188 16.350 1.00 89.94 87 GLU A CA 1
ATOM 639 C C . GLU A 1 87 ? -22.858 -2.651 17.453 1.00 89.94 87 GLU A C 1
ATOM 641 O O . GLU A 1 87 ? -22.896 -2.147 18.573 1.00 89.94 87 GLU A O 1
ATOM 646 N N . GLN A 1 88 ? -21.923 -3.544 17.117 1.00 89.81 88 GLN A N 1
ATOM 647 C CA . GLN A 1 88 ? -20.906 -4.036 18.051 1.00 89.81 88 GLN A CA 1
ATOM 648 C C . GLN A 1 88 ? -19.971 -2.917 18.522 1.00 89.81 88 GLN A C 1
ATOM 650 O O . GLN A 1 88 ? -19.574 -2.892 19.684 1.00 89.81 88 GLN A O 1
ATOM 655 N N . ARG A 1 89 ? -19.643 -1.956 17.646 1.00 90.38 89 ARG A N 1
ATOM 656 C CA . ARG A 1 89 ? -18.895 -0.752 18.030 1.00 90.38 89 ARG A CA 1
ATOM 657 C C . ARG A 1 89 ? -19.665 0.076 19.057 1.00 90.38 89 ARG A C 1
ATOM 659 O O . ARG A 1 89 ? -19.068 0.487 20.045 1.00 90.38 89 ARG A O 1
ATOM 666 N N . GLN A 1 90 ? -20.964 0.299 18.853 1.00 89.75 90 GLN A N 1
ATOM 667 C CA . GLN A 1 90 ? -21.786 1.055 19.805 1.00 89.75 90 GLN A CA 1
ATOM 668 C C . GLN A 1 90 ? -21.923 0.329 21.147 1.00 89.75 90 GLN A C 1
ATOM 670 O O . GLN A 1 90 ? -21.755 0.949 22.195 1.00 89.75 90 GLN A O 1
ATOM 675 N N . ALA A 1 91 ? -22.129 -0.990 21.127 1.00 91.69 91 ALA A N 1
ATOM 676 C CA . ALA A 1 91 ? -22.164 -1.808 22.337 1.00 91.69 91 ALA A CA 1
ATOM 677 C C . ALA A 1 91 ? -20.833 -1.741 23.110 1.00 91.69 91 ALA A C 1
ATOM 679 O O . ALA A 1 91 ? -20.823 -1.472 24.311 1.00 91.69 91 ALA A O 1
ATOM 680 N N . ALA A 1 92 ? -19.698 -1.890 22.418 1.00 90.44 92 ALA A N 1
ATOM 681 C CA . ALA A 1 92 ? -18.374 -1.784 23.027 1.00 90.44 92 ALA A CA 1
ATOM 682 C C . ALA A 1 92 ? -18.104 -0.384 23.613 1.00 90.44 92 ALA A C 1
ATOM 684 O O . ALA A 1 92 ? -17.536 -0.278 24.698 1.00 90.44 92 ALA A O 1
ATOM 685 N N . LEU A 1 93 ? -18.538 0.689 22.941 1.00 90.69 93 LEU A N 1
ATOM 686 C CA . LEU A 1 93 ? -18.454 2.056 23.471 1.00 90.69 93 LEU A CA 1
ATOM 687 C C . LEU A 1 93 ? -19.337 2.254 24.710 1.00 90.69 93 LEU A C 1
ATOM 689 O O . LEU A 1 93 ? -18.912 2.914 25.657 1.00 90.69 93 LEU A O 1
ATOM 693 N N . GLY A 1 94 ? -20.531 1.658 24.738 1.00 90.81 94 GLY A N 1
ATOM 694 C CA . GLY A 1 94 ? -21.400 1.646 25.916 1.00 90.81 94 GLY A CA 1
ATOM 695 C C . GLY A 1 94 ? -20.730 0.976 27.117 1.00 90.81 94 GLY A C 1
ATOM 696 O O . GLY A 1 94 ? -20.702 1.548 28.205 1.00 90.81 94 GLY A O 1
ATOM 697 N N . LEU A 1 95 ? -20.102 -0.184 26.904 1.00 90.56 95 LEU A N 1
ATOM 698 C CA . LEU A 1 95 ? -19.350 -0.898 27.941 1.00 90.56 95 LEU A CA 1
ATOM 699 C C . LEU A 1 95 ? -18.120 -0.112 28.421 1.00 90.56 95 LEU A C 1
ATOM 701 O O . LEU A 1 95 ? -17.839 -0.082 29.618 1.00 90.56 95 LEU A O 1
ATOM 705 N N . LEU A 1 96 ? -17.413 0.570 27.512 1.00 90.38 96 LEU A N 1
ATOM 706 C CA . LEU A 1 96 ? -16.306 1.462 27.873 1.00 90.38 96 LEU A CA 1
ATOM 707 C C . LEU A 1 96 ? -16.783 2.627 28.752 1.00 90.38 96 LEU A C 1
ATOM 709 O O . LEU A 1 96 ? -16.128 2.941 29.744 1.00 90.38 96 LEU A O 1
ATOM 713 N N . ARG A 1 97 ? -17.933 3.237 28.432 1.00 88.62 97 ARG A N 1
ATOM 714 C CA . ARG A 1 97 ? -18.545 4.307 29.245 1.00 88.62 97 ARG A CA 1
ATOM 715 C C . ARG A 1 97 ? -19.018 3.811 30.610 1.00 88.62 97 ARG A C 1
ATOM 717 O O . ARG A 1 97 ? -18.925 4.551 31.580 1.00 88.62 97 ARG A O 1
ATOM 724 N N . ALA A 1 98 ? -19.466 2.559 30.697 1.00 90.56 98 ALA A N 1
ATOM 725 C CA . ALA A 1 98 ? -19.811 1.899 31.955 1.00 90.56 98 ALA A CA 1
ATOM 726 C C . ALA A 1 98 ? -18.581 1.518 32.811 1.00 90.56 98 ALA A C 1
ATOM 728 O O . ALA A 1 98 ? -18.738 0.970 33.899 1.00 90.56 98 ALA A O 1
ATOM 729 N N . GLY A 1 99 ? -17.358 1.788 32.337 1.00 89.31 99 GLY A N 1
ATOM 730 C CA . GLY A 1 99 ? -16.118 1.525 33.070 1.00 89.31 99 GLY A CA 1
ATOM 731 C C . GLY A 1 99 ? -15.603 0.087 32.958 1.00 89.31 99 GLY A C 1
ATOM 732 O O . GLY A 1 99 ? -14.713 -0.303 33.716 1.00 89.31 99 GLY A O 1
ATOM 733 N N . ALA A 1 100 ? -16.122 -0.720 32.026 1.00 89.69 100 ALA A N 1
ATOM 734 C CA . ALA A 1 100 ? -15.637 -2.081 31.826 1.00 89.69 100 ALA A CA 1
ATOM 735 C C . ALA A 1 100 ? -14.186 -2.097 31.306 1.00 89.69 100 ALA A C 1
ATOM 737 O O . ALA A 1 100 ? -13.757 -1.254 30.513 1.00 89.69 100 ALA A O 1
ATOM 738 N N . SER A 1 101 ? -13.406 -3.093 31.739 1.00 93.31 101 SER A N 1
ATOM 739 C CA . SER A 1 101 ? -12.001 -3.196 31.335 1.00 93.31 101 SER A CA 1
ATOM 740 C C . SER A 1 101 ? -11.852 -3.532 29.844 1.00 93.31 101 SER A C 1
ATOM 742 O O . SER A 1 101 ? -12.539 -4.403 29.309 1.00 93.31 101 SER A O 1
ATOM 744 N N . ILE A 1 102 ? -10.863 -2.919 29.186 1.00 91.56 102 ILE A N 1
ATOM 745 C CA . ILE A 1 102 ? -10.539 -3.141 27.761 1.00 91.56 102 ILE A CA 1
ATOM 746 C C . ILE A 1 102 ? -10.324 -4.632 27.451 1.00 91.56 102 ILE A C 1
ATOM 748 O O . ILE A 1 102 ? -10.718 -5.123 26.395 1.00 91.56 102 ILE A O 1
ATOM 752 N N . SER A 1 103 ? -9.705 -5.370 28.378 1.00 93.19 103 SER A N 1
ATOM 753 C CA . SER A 1 103 ? -9.451 -6.806 28.228 1.00 93.19 103 SER A CA 1
ATOM 754 C C . SER A 1 103 ? -10.727 -7.648 28.283 1.00 93.19 103 SER A C 1
ATOM 756 O O . SER A 1 103 ? -10.794 -8.660 27.590 1.00 93.19 103 SER A O 1
ATOM 758 N N . ALA A 1 104 ? -11.718 -7.255 29.090 1.00 92.12 104 ALA A N 1
ATOM 759 C CA . ALA A 1 104 ? -13.002 -7.950 29.168 1.00 92.12 104 ALA A CA 1
ATOM 760 C C . ALA A 1 104 ? -13.797 -7.763 27.869 1.00 92.12 104 ALA A C 1
ATOM 762 O O . ALA A 1 104 ? -14.181 -8.748 27.245 1.00 92.12 104 ALA A O 1
ATOM 763 N N . ILE A 1 105 ? -13.900 -6.519 27.395 1.00 92.06 105 ILE A N 1
ATOM 764 C CA . ILE A 1 105 ? -14.589 -6.168 26.144 1.00 92.06 105 ILE A CA 1
ATOM 765 C C . ILE A 1 105 ? -13.938 -6.879 24.948 1.00 92.06 105 ILE A C 1
ATOM 767 O O . ILE A 1 105 ? -14.612 -7.457 24.102 1.00 92.06 105 ILE A O 1
ATOM 771 N N . ALA A 1 106 ? -12.604 -6.905 24.883 1.00 93.62 106 ALA A N 1
ATOM 772 C CA . ALA A 1 106 ? -11.892 -7.588 23.804 1.00 93.62 106 ALA A CA 1
ATOM 773 C C . ALA A 1 106 ? -12.216 -9.094 23.740 1.00 93.62 106 ALA A C 1
ATOM 775 O O . ALA A 1 106 ? -12.365 -9.641 22.649 1.00 93.62 106 ALA A O 1
ATOM 776 N N . ARG A 1 107 ? -12.354 -9.758 24.897 1.00 93.19 107 ARG A N 1
ATOM 777 C CA . ARG A 1 107 ? -12.740 -11.176 24.971 1.00 93.19 107 ARG A CA 1
ATOM 778 C C . ARG A 1 107 ? -14.190 -11.389 24.550 1.00 93.19 107 ARG A C 1
ATOM 780 O O . ARG A 1 107 ? -14.449 -12.302 23.778 1.00 93.19 107 ARG A O 1
ATOM 787 N N . GLU A 1 108 ? -15.094 -10.532 25.013 1.00 91.75 108 GLU A N 1
ATOM 788 C CA . GLU A 1 108 ? -16.522 -10.588 24.689 1.00 91.75 108 GLU A CA 1
ATOM 789 C C . GLU A 1 108 ? -16.770 -10.497 23.179 1.00 91.75 108 GLU A C 1
ATOM 791 O O . GLU A 1 108 ? -17.468 -11.329 22.607 1.00 91.75 108 GLU A O 1
ATOM 796 N N . PHE A 1 109 ? -16.101 -9.561 22.502 1.00 90.06 109 PHE A N 1
ATOM 797 C CA . PHE A 1 109 ? -16.220 -9.402 21.052 1.00 90.06 109 PHE A CA 1
ATOM 798 C C . PHE A 1 109 ? -15.227 -10.251 20.242 1.00 90.06 109 PHE A C 1
ATOM 800 O O . PHE A 1 109 ? -15.137 -10.082 19.029 1.00 90.06 109 PHE A O 1
ATOM 807 N N . SER A 1 110 ? -14.455 -11.144 20.876 1.00 91.75 110 SER A N 1
ATOM 808 C CA . SER A 1 110 ? -13.423 -11.965 20.212 1.00 91.75 110 SER A CA 1
ATOM 809 C C . SER A 1 110 ? -12.441 -11.152 19.349 1.00 91.75 110 SER A C 1
ATOM 811 O O . SER A 1 110 ? -12.007 -11.581 18.279 1.00 91.75 110 SER A O 1
ATOM 813 N N . THR A 1 111 ? -12.070 -9.956 19.811 1.00 91.81 111 THR A N 1
ATOM 814 C CA . THR A 1 111 ? -11.131 -9.062 19.123 1.00 91.81 111 THR A CA 1
ATOM 815 C C . THR A 1 111 ? -9.851 -8.857 19.925 1.00 91.81 111 THR A C 1
ATOM 817 O O . THR A 1 111 ? -9.729 -9.208 21.098 1.00 91.81 111 THR A O 1
ATOM 820 N N . SER A 1 112 ? -8.835 -8.279 19.284 1.00 93.38 112 SER A N 1
ATOM 821 C CA . SER A 1 112 ? -7.618 -7.893 19.993 1.00 93.38 112 SER A CA 1
ATOM 822 C C . SER A 1 112 ? -7.876 -6.680 20.893 1.00 93.38 112 SER A C 1
ATOM 824 O O . SER A 1 112 ? -8.617 -5.769 20.525 1.00 93.38 112 SER A O 1
ATOM 826 N N . ARG A 1 113 ? -7.167 -6.591 22.028 1.00 93.25 113 ARG A N 1
ATOM 827 C CA . ARG A 1 113 ? -7.178 -5.393 22.899 1.00 93.25 113 ARG A CA 1
ATOM 828 C C . ARG A 1 113 ? -6.904 -4.101 22.120 1.00 93.25 113 ARG A C 1
ATOM 830 O O . ARG A 1 113 ? -7.522 -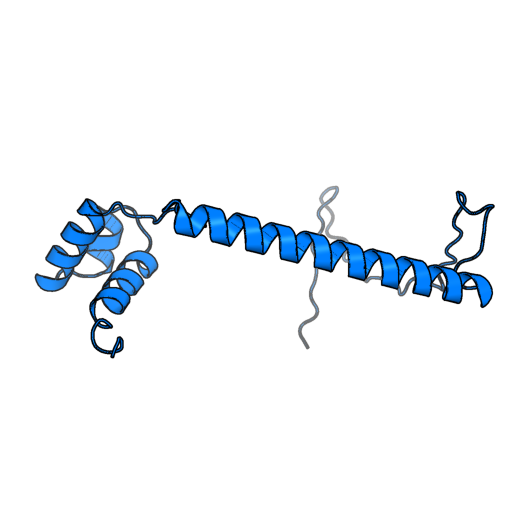3.081 22.385 1.00 93.25 113 ARG A O 1
ATOM 837 N N . GLN A 1 114 ? -6.031 -4.177 21.113 1.00 93.44 114 GLN A N 1
ATOM 838 C CA . GLN A 1 114 ? -5.692 -3.068 20.217 1.00 93.44 114 GLN A CA 1
ATOM 839 C C . GLN A 1 114 ? -6.899 -2.550 19.423 1.00 93.44 114 GLN A C 1
ATOM 841 O O . GLN A 1 114 ? -6.989 -1.357 19.158 1.00 93.44 114 GLN A O 1
ATOM 846 N N . THR A 1 115 ? -7.844 -3.422 19.065 1.00 91.75 115 THR A N 1
ATOM 847 C CA . THR A 1 115 ? -9.075 -3.026 18.362 1.00 91.75 115 THR A CA 1
ATOM 848 C C . THR A 1 115 ? -9.960 -2.158 19.256 1.00 91.75 115 THR A C 1
ATOM 850 O O . THR A 1 115 ? -10.453 -1.128 18.808 1.00 91.75 115 THR A O 1
ATOM 853 N N . ILE A 1 116 ? -10.106 -2.537 20.529 1.00 93.31 116 ILE A N 1
ATOM 854 C CA . ILE A 1 116 ? -10.897 -1.790 21.518 1.00 93.31 116 ILE A CA 1
ATOM 855 C C . ILE A 1 116 ? -10.193 -0.495 21.942 1.00 93.31 116 ILE A C 1
ATOM 857 O O . ILE A 1 116 ? -10.845 0.533 22.080 1.00 93.31 116 ILE A O 1
ATOM 861 N N . MET A 1 117 ? -8.864 -0.513 22.094 1.00 92.69 117 MET A N 1
ATOM 862 C CA . MET A 1 117 ? -8.084 0.702 22.369 1.00 92.69 117 MET A CA 1
ATOM 863 C C . MET A 1 117 ? -8.248 1.739 21.256 1.00 92.69 117 MET A C 1
ATOM 865 O O . MET A 1 117 ? -8.606 2.871 21.548 1.00 92.69 117 MET A O 1
ATOM 869 N N . ARG A 1 118 ? -8.097 1.336 19.986 1.00 91.19 118 ARG A N 1
ATOM 870 C CA . ARG A 1 118 ? -8.344 2.227 18.840 1.00 91.19 118 ARG A CA 1
ATOM 871 C C . ARG A 1 118 ? -9.768 2.768 18.833 1.00 91.19 118 ARG A C 1
ATOM 873 O O . ARG A 1 118 ? -9.954 3.948 18.607 1.00 91.19 118 ARG A O 1
ATOM 880 N N . LEU A 1 119 ? -10.761 1.925 19.127 1.00 90.75 119 LEU A N 1
ATOM 881 C CA . LEU A 1 119 ? -12.155 2.363 19.211 1.00 90.75 119 LEU A CA 1
ATOM 882 C C . LEU A 1 119 ? -12.366 3.436 20.292 1.00 90.75 119 LEU A C 1
ATOM 884 O O . LEU A 1 119 ? -13.121 4.377 20.070 1.00 90.75 119 LEU A O 1
ATOM 888 N N . ARG A 1 120 ? -11.709 3.299 21.449 1.00 89.38 120 ARG A N 1
ATOM 889 C CA . ARG A 1 120 ? -11.733 4.310 22.511 1.00 89.38 120 ARG A CA 1
ATOM 890 C C . ARG A 1 120 ? -11.066 5.607 22.050 1.00 89.38 120 ARG A C 1
ATOM 892 O O . ARG A 1 120 ? -11.641 6.667 22.246 1.00 89.38 120 ARG A O 1
ATOM 899 N N . ASP A 1 121 ? -9.886 5.520 21.445 1.00 89.19 121 ASP A N 1
ATOM 900 C CA . ASP A 1 121 ? -9.116 6.695 21.023 1.00 89.19 121 ASP A CA 1
ATOM 901 C C . ASP A 1 121 ? -9.826 7.448 19.867 1.00 89.19 121 ASP A C 1
ATOM 903 O O . ASP A 1 121 ? -9.936 8.675 19.904 1.00 89.19 121 ASP A O 1
ATOM 907 N N . ASP A 1 122 ? -10.419 6.716 18.911 1.00 85.88 122 ASP A N 1
ATOM 908 C CA . ASP A 1 122 ? -11.296 7.244 17.849 1.00 85.88 122 ASP A CA 1
ATOM 909 C C . ASP A 1 122 ? -12.498 8.012 18.440 1.00 85.88 122 ASP A C 1
ATOM 911 O O . ASP A 1 122 ? -12.926 9.025 17.893 1.00 85.88 122 ASP A O 1
ATOM 915 N N . ALA A 1 123 ? -13.059 7.534 19.559 1.00 79.06 123 ALA A N 1
ATOM 916 C CA . ALA A 1 123 ? -14.224 8.137 20.208 1.00 79.06 123 ALA A CA 1
ATOM 917 C C . ALA A 1 123 ? -13.894 9.360 21.081 1.00 79.06 123 ALA A C 1
ATOM 919 O O . ALA A 1 123 ? -14.799 10.127 21.401 1.00 79.06 123 ALA A O 1
ATOM 920 N N . VAL A 1 124 ? -12.628 9.535 21.471 1.00 71.44 124 VAL A N 1
ATOM 921 C CA . VAL A 1 124 ? -12.136 10.676 22.269 1.00 71.44 124 VAL A CA 1
ATOM 922 C C . VAL A 1 124 ? -11.662 11.830 21.378 1.00 71.44 124 VAL A C 1
ATOM 924 O O . VAL A 1 124 ? -11.513 12.948 21.854 1.00 71.44 124 VAL A O 1
ATOM 927 N N . SER A 1 125 ? -11.507 11.600 20.071 1.00 58.59 125 SER A N 1
ATOM 928 C CA . SER A 1 125 ? -10.994 12.592 19.117 1.00 58.59 125 SER A CA 1
ATOM 929 C C . SER A 1 125 ? -12.035 13.393 18.285 1.00 58.59 125 SER A C 1
ATOM 931 O O . SER A 1 125 ? -11.643 13.898 17.233 1.00 58.59 125 SER A O 1
ATOM 933 N N . PRO A 1 126 ? -13.329 13.568 18.654 1.00 55.72 126 PRO A N 1
ATOM 934 C CA . PRO A 1 126 ? -14.258 14.358 17.837 1.00 55.72 126 PRO A CA 1
ATOM 935 C C . PRO A 1 126 ? -14.036 15.887 17.896 1.00 55.72 126 PRO A C 1
ATOM 937 O O . PRO A 1 126 ? -14.739 16.601 17.193 1.00 55.72 126 PRO A O 1
ATOM 940 N N . GLU A 1 127 ? -13.072 16.402 18.672 1.00 50.34 127 GLU A N 1
ATOM 941 C CA . GLU A 1 127 ? -12.819 17.851 18.842 1.00 50.34 127 GLU A CA 1
ATOM 942 C C . GLU A 1 127 ? -11.824 18.477 17.833 1.00 50.34 127 GLU A C 1
ATOM 944 O O . GLU A 1 127 ? -11.480 19.644 17.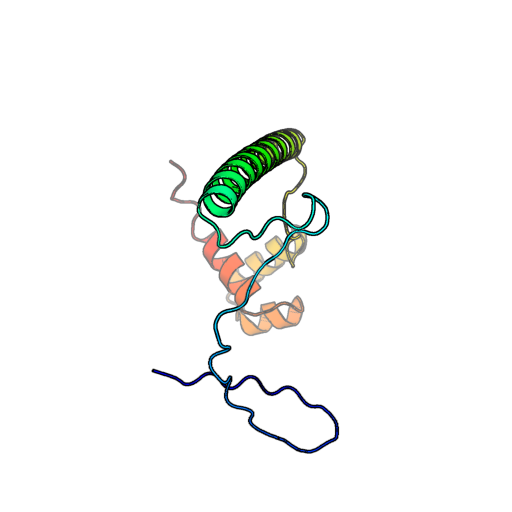968 1.00 50.34 127 GLU A O 1
ATOM 949 N N . LEU A 1 128 ? -11.346 17.750 16.812 1.00 47.88 128 LEU A N 1
ATOM 950 C CA . LEU A 1 128 ? -10.370 18.273 15.826 1.00 47.88 128 LEU A CA 1
ATOM 951 C C . LEU A 1 128 ? -10.874 18.276 14.372 1.00 47.88 128 LEU A C 1
ATOM 953 O O . LEU A 1 128 ? -10.095 18.112 13.434 1.00 47.88 128 LEU A O 1
ATOM 957 N N . LEU A 1 129 ? -12.179 18.470 14.178 1.00 45.00 129 LEU A N 1
ATOM 958 C CA . LEU A 1 129 ? -12.760 18.825 12.880 1.00 45.00 129 LEU A CA 1
ATOM 959 C C . LEU A 1 129 ? -13.512 20.162 12.981 1.00 45.00 129 LEU A C 1
ATOM 961 O O . LEU A 1 129 ? -14.726 20.201 12.795 1.00 45.00 129 LEU A O 1
ATOM 965 N N . GLU A 1 130 ? -12.770 21.233 13.264 1.00 38.44 130 GLU A N 1
ATOM 966 C CA . GLU A 1 130 ? -13.052 22.583 12.748 1.00 38.44 130 GLU A CA 1
ATOM 967 C C . GLU A 1 130 ? -11.876 23.043 11.880 1.00 38.44 130 GLU A C 1
ATOM 969 O O . GLU A 1 130 ? -10.714 22.849 12.310 1.00 38.44 130 GLU A O 1
#

Radius of gyration: 27.25 Å; chains: 1; bounding box: 55×54×64 Å

InterPro domains:
  IPR006119 Resolvase, N-terminal catalytic domain [PF00239] (25-76)
  IPR006119 Resolvase, N-terminal catalytic domain [PS51736] (1-75)
  IPR006120 Resolvase, HTH domain [PF02796] (79-118)
  IPR009057 Homedomain-like superfamily [SSF46689] (79-119)
  IPR036162 Resolvase-like, N-terminal catalytic domain superfamily [G3DSA:3.40.50.1390] (9-80)
  IPR036162 Resolvase-like, N-terminal catalytic domain superfamily [SSF53041] (34-77)

Foldseek 3Di:
DDDDFDADDDDPDRDRDDPDPDPDDFDFDVVVVRDTLVDPVNVVVVVVVVVVVVVVVVVVVVVVVVVVVVCVVVVHDPDDDQLDDPVLLVVLVVCVVVVHDLVVSCVVSVHDSVSSVVSVVVVVPPPPDD

Sequence (130 aa):
MRRGYLLASQNGKKQGRTCRPAGQAELSCLALGGLDLNSAAGKIIMQVISAVAEFEKDLLIERTYSGLASARTAGKRVGRPPALNQEQRQAALGLLRAGASISAIAREFSTSRQTIMRLRDDAVSPELLE

Organism: NCBI:txid1465635